Protein AF-A0AAE6WTK0-F1 (afdb_monomer)

Radius of gyration: 11.23 Å; Cα contacts (8 Å, |Δi|>4): 122; chains: 1; bounding box: 26×19×26 Å

Mean predicted aligned error: 6.33 Å

Solvent-accessible surface area (backbone atoms only — not comparable to full-atom values): 4256 Å² total; per-residue (Å²): 116,52,34,37,74,75,45,76,44,76,53,68,102,56,49,76,45,35,28,38,32,22,36,83,88,70,45,82,74,33,34,35,53,42,61,67,38,34,78,70,68,33,34,64,101,74,81,44,51,65,55,40,28,61,40,25,45,32,77,69,27,40,55,50,43,73,74,58,47,34,89,54,74,79,115

Secondary structure (DSSP, 8-state):
--EEEEEEEESSTT-EEEEEEEETTS-EEEEEEHHHHHHTTS--SSS--HHHHHHHTSHHHHHHHHHH-BS-TT-

Nearest PDB structures (foldseek):
  7a7a-assembly1_B  TM=4.459E-01  e=7.007E-01  Mycobacterium tuberculosis
  4ce4-assembly1_S  TM=3.548E-01  e=7.753E+00  Sus scrofa domesticus
  1j8b-assembly1_A-2  TM=2.454E-01  e=8.861E+00  Haemophilus influenzae Rd KW20

Structure (mmCIF, N/CA/C/O backbone):
data_AF-A0AAE6WTK0-F1
#
_entry.id   AF-A0AAE6WTK0-F1
#
loop_
_atom_site.group_PDB
_atom_site.id
_atom_site.type_symbol
_atom_site.label_atom_id
_atom_site.label_alt_id
_atom_site.label_comp_id
_atom_site.label_asym_id
_atom_site.label_entity_id
_atom_site.label_seq_id
_atom_site.pdbx_PDB_ins_code
_atom_site.Cartn_x
_atom_site.Cartn_y
_atom_site.Cartn_z
_atom_site.occupancy
_atom_site.B_iso_or_equiv
_atom_site.auth_seq_id
_atom_site.auth_comp_id
_atom_site.auth_asym_id
_atom_site.auth_atom_id
_atom_site.pdbx_PDB_model_num
ATOM 1 N N . MET A 1 1 ? -2.669 1.309 11.715 1.00 69.94 1 MET A N 1
ATOM 2 C CA . MET A 1 1 ? -1.833 2.411 11.186 1.00 69.94 1 MET A CA 1
ATOM 3 C C . MET A 1 1 ? -2.637 3.209 10.174 1.00 69.94 1 MET A C 1
ATOM 5 O O . MET A 1 1 ? -3.478 2.634 9.501 1.00 69.94 1 MET A O 1
ATOM 9 N N . ASN A 1 2 ? -2.405 4.517 10.048 1.00 80.31 2 ASN A N 1
ATOM 10 C CA . ASN A 1 2 ? -3.053 5.313 9.003 1.00 80.31 2 ASN A CA 1
ATOM 11 C C . ASN A 1 2 ? -2.076 5.456 7.827 1.00 80.31 2 ASN A C 1
ATOM 13 O O . ASN A 1 2 ? -1.081 6.174 7.944 1.00 80.31 2 ASN A O 1
ATOM 17 N N . LEU A 1 3 ? -2.305 4.674 6.770 1.00 84.75 3 LEU A N 1
ATOM 18 C CA . LEU A 1 3 ? -1.417 4.551 5.614 1.00 84.75 3 LEU A CA 1
ATOM 19 C C . LEU A 1 3 ? -1.834 5.510 4.500 1.00 84.75 3 LEU A C 1
ATOM 21 O O . LEU A 1 3 ? -3.022 5.695 4.249 1.00 84.75 3 LEU A O 1
ATOM 25 N N . LYS A 1 4 ? -0.848 6.068 3.800 1.00 86.06 4 LYS A N 1
ATOM 26 C CA . LYS A 1 4 ? -1.054 7.014 2.708 1.00 86.06 4 LYS A CA 1
ATOM 27 C C . LYS A 1 4 ? -0.060 6.792 1.573 1.00 86.06 4 LYS A C 1
ATOM 29 O O . LYS A 1 4 ? 1.1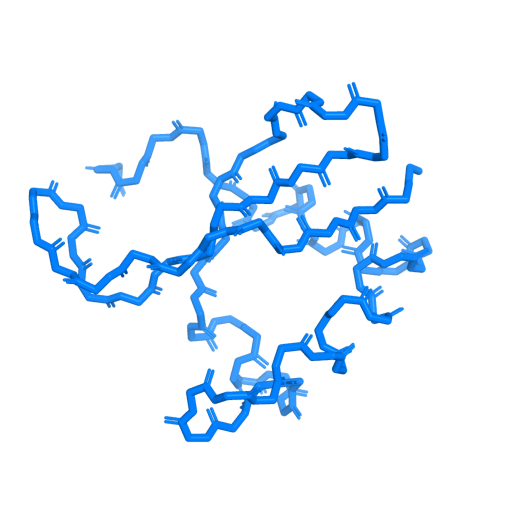27 6.557 1.801 1.00 86.06 4 LYS A O 1
ATOM 34 N N . ILE A 1 5 ? -0.534 6.925 0.344 1.00 85.31 5 ILE A N 1
ATOM 35 C CA . ILE A 1 5 ? 0.271 6.985 -0.870 1.00 85.31 5 ILE A CA 1
ATOM 36 C C . ILE A 1 5 ? 1.002 8.331 -0.900 1.00 85.31 5 ILE A C 1
ATOM 38 O O . ILE A 1 5 ? 0.387 9.397 -0.962 1.00 85.31 5 ILE A O 1
ATOM 42 N N . LYS A 1 6 ? 2.335 8.294 -0.865 1.00 82.62 6 LYS A N 1
ATOM 43 C CA . LYS A 1 6 ? 3.177 9.496 -0.907 1.00 82.62 6 LYS A CA 1
ATOM 44 C C . LYS A 1 6 ? 3.661 9.828 -2.310 1.00 82.62 6 LYS A C 1
ATOM 46 O O . LYS A 1 6 ? 3.690 10.997 -2.680 1.00 82.62 6 LYS A O 1
ATOM 51 N N . ALA A 1 7 ? 4.047 8.811 -3.073 1.00 76.62 7 ALA A N 1
ATOM 52 C CA . ALA A 1 7 ? 4.581 8.984 -4.414 1.00 76.62 7 ALA A CA 1
ATOM 53 C C . ALA A 1 7 ? 4.103 7.871 -5.344 1.00 76.62 7 ALA A C 1
ATOM 55 O O . ALA A 1 7 ? 3.892 6.729 -4.928 1.00 76.62 7 ALA A O 1
ATOM 56 N N . TRP A 1 8 ? 3.960 8.222 -6.619 1.00 73.62 8 TRP A N 1
ATOM 57 C CA . TRP A 1 8 ? 3.765 7.274 -7.702 1.00 73.62 8 TRP A CA 1
ATOM 58 C C . TRP A 1 8 ? 5.033 7.218 -8.540 1.00 73.62 8 TRP A C 1
ATOM 60 O O . TRP A 1 8 ? 5.478 8.241 -9.061 1.00 73.62 8 TRP A O 1
ATOM 70 N N . VAL A 1 9 ? 5.611 6.028 -8.673 1.00 66.75 9 VAL A N 1
ATOM 71 C CA . VAL A 1 9 ? 6.817 5.836 -9.478 1.00 66.75 9 VAL A CA 1
ATOM 72 C C . VAL A 1 9 ? 6.412 5.318 -10.858 1.00 66.75 9 VAL A C 1
ATOM 74 O O . VAL A 1 9 ? 5.889 4.207 -11.010 1.00 66.75 9 VAL A O 1
ATOM 77 N N . THR A 1 10 ? 6.634 6.158 -11.871 1.00 58.97 10 THR A N 1
ATOM 78 C CA . THR A 1 10 ? 6.468 5.848 -13.296 1.00 58.97 10 THR A CA 1
ATOM 79 C C . THR A 1 10 ? 7.814 5.609 -13.957 1.00 58.97 10 THR A C 1
ATOM 81 O O . THR A 1 10 ? 8.429 6.522 -14.492 1.00 58.97 10 THR A O 1
ATOM 84 N N . GLY A 1 11 ? 8.265 4.356 -13.968 1.00 48.88 11 GLY A N 1
ATOM 85 C CA . GLY A 1 11 ? 9.480 3.988 -14.693 1.00 48.88 11 GLY A CA 1
ATOM 86 C C . GLY A 1 11 ? 10.785 4.354 -13.975 1.00 48.88 11 GLY A C 1
ATOM 87 O O . GLY A 1 11 ? 10.809 5.060 -12.969 1.00 48.88 11 GLY A O 1
ATOM 88 N N . GLY A 1 12 ? 11.875 3.771 -14.480 1.00 50.50 12 GLY A N 1
ATOM 89 C CA . GLY A 1 12 ? 13.154 3.590 -13.782 1.00 50.50 12 GLY A CA 1
ATOM 90 C C . GLY A 1 12 ? 13.444 2.095 -13.549 1.00 50.50 12 GLY A C 1
ATOM 91 O O . GLY A 1 12 ? 12.648 1.258 -13.984 1.00 50.50 12 GLY A O 1
ATOM 92 N N . PRO A 1 13 ? 14.530 1.716 -12.843 1.00 49.50 13 PRO A N 1
ATOM 93 C CA . PRO A 1 13 ? 14.921 0.316 -12.571 1.00 49.50 13 PRO A CA 1
ATOM 94 C C . PRO A 1 13 ? 13.957 -0.449 -11.630 1.00 49.50 13 PRO A C 1
ATOM 96 O O . PRO A 1 13 ? 14.365 -1.381 -10.938 1.00 49.50 13 PRO A O 1
ATOM 99 N N . TYR A 1 14 ? 12.698 -0.012 -11.567 1.00 53.19 14 TYR A N 1
ATOM 100 C CA . TYR A 1 14 ? 11.651 -0.391 -10.621 1.00 53.19 14 TYR A CA 1
ATOM 101 C C . TYR A 1 14 ? 10.326 -0.763 -11.323 1.00 53.19 14 TYR A C 1
ATOM 103 O O . TYR A 1 14 ? 9.372 -1.158 -10.663 1.00 53.19 14 TYR A O 1
ATOM 111 N N . GLY A 1 15 ? 10.252 -0.647 -12.656 1.00 52.38 15 GLY A N 1
ATOM 112 C CA . GLY A 1 15 ? 9.046 -0.950 -13.435 1.00 52.38 15 GLY A CA 1
ATOM 113 C C . GLY A 1 15 ? 7.973 0.147 -13.388 1.00 52.38 15 GLY A C 1
ATOM 114 O O . GLY A 1 15 ? 8.000 1.073 -12.577 1.00 52.38 15 GLY A O 1
ATOM 115 N N . SER A 1 16 ? 7.024 0.085 -14.320 1.00 60.66 16 SER A N 1
ATOM 116 C CA . SER A 1 16 ? 5.918 1.042 -14.405 1.00 60.66 16 SER A CA 1
ATOM 117 C C . SER A 1 16 ? 4.801 0.666 -13.423 1.00 60.66 16 SER A C 1
ATOM 119 O O . SER A 1 16 ? 4.143 -0.354 -13.607 1.00 60.66 16 SER A O 1
ATOM 121 N N . GLY A 1 17 ? 4.520 1.519 -12.430 1.00 75.19 17 GLY A N 1
ATOM 122 C CA . GLY A 1 17 ? 3.270 1.454 -11.663 1.00 75.19 17 GLY A CA 1
ATOM 123 C C . GLY A 1 17 ? 3.369 0.861 -10.256 1.00 75.19 17 GLY A C 1
ATOM 124 O O . GLY A 1 17 ? 2.674 -0.105 -9.943 1.00 75.19 17 GLY A O 1
ATOM 125 N N . ILE A 1 18 ? 4.130 1.508 -9.373 1.00 83.19 18 ILE A N 1
ATOM 126 C CA . ILE A 1 18 ? 4.180 1.212 -7.928 1.00 83.19 18 ILE A CA 1
ATOM 127 C C . ILE A 1 18 ? 3.913 2.487 -7.122 1.00 83.19 18 ILE A C 1
ATOM 129 O O . ILE A 1 18 ? 4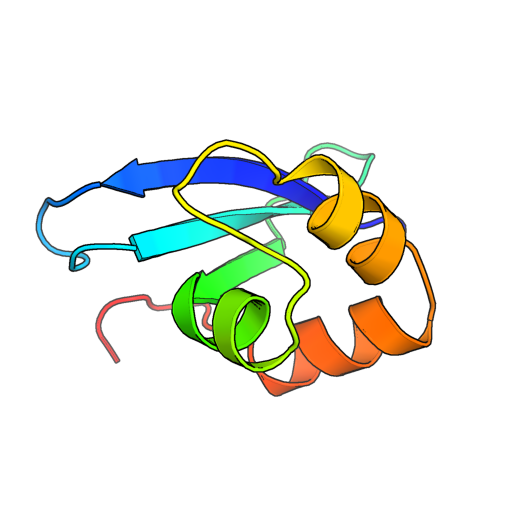.342 3.576 -7.511 1.00 83.19 18 ILE A O 1
ATOM 133 N N . TYR A 1 19 ? 3.198 2.349 -6.006 1.00 86.19 19 TYR A N 1
ATOM 134 C CA . TYR A 1 19 ? 2.999 3.412 -5.025 1.00 86.19 19 TYR A CA 1
ATOM 135 C C . TYR A 1 19 ? 3.945 3.240 -3.847 1.00 86.19 19 TYR A C 1
ATOM 137 O O . TYR A 1 19 ? 4.076 2.146 -3.302 1.00 86.19 19 TYR A O 1
ATOM 145 N N . GLU A 1 20 ? 4.558 4.339 -3.431 1.00 87.62 20 GLU A N 1
ATOM 146 C CA . GLU A 1 20 ? 5.303 4.426 -2.184 1.00 87.62 20 GLU A CA 1
ATOM 147 C C . GLU A 1 20 ? 4.334 4.749 -1.045 1.00 87.62 20 GLU A C 1
ATOM 149 O O . GLU A 1 20 ? 3.684 5.800 -1.056 1.00 87.62 20 GLU A O 1
ATOM 154 N N . ILE A 1 21 ? 4.214 3.840 -0.077 1.00 88.12 21 ILE A N 1
ATOM 155 C CA . ILE A 1 21 ? 3.271 3.959 1.036 1.00 88.12 21 ILE A CA 1
ATOM 156 C C . ILE A 1 21 ? 4.014 4.395 2.294 1.00 88.12 21 ILE A C 1
ATOM 158 O O . ILE A 1 21 ? 5.057 3.841 2.651 1.00 88.12 21 ILE A O 1
ATOM 162 N N . HIS A 1 22 ? 3.460 5.395 2.969 1.00 89.38 22 HIS A N 1
ATOM 163 C CA . HIS A 1 22 ? 3.964 5.945 4.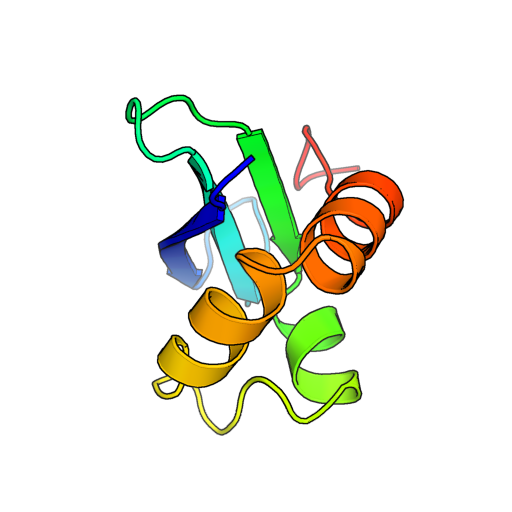222 1.00 89.38 22 HIS A CA 1
ATOM 164 C C . HIS A 1 22 ? 2.883 5.880 5.289 1.00 89.38 22 HIS A C 1
ATOM 166 O O . HIS A 1 22 ? 1.693 5.865 4.978 1.00 89.38 22 HIS A O 1
ATOM 172 N N . ASP A 1 23 ? 3.288 5.871 6.550 1.00 87.00 23 ASP A N 1
ATOM 173 C CA . ASP A 1 23 ? 2.373 6.144 7.653 1.00 87.00 23 ASP A CA 1
ATOM 174 C C . ASP A 1 23 ? 2.315 7.655 7.965 1.00 87.00 23 ASP A C 1
ATOM 176 O O . ASP A 1 23 ? 3.141 8.446 7.496 1.00 87.00 23 ASP A O 1
ATOM 180 N N . ASN A 1 24 ? 1.330 8.074 8.765 1.00 77.81 24 ASN A N 1
ATOM 181 C CA . ASN A 1 24 ? 1.136 9.480 9.144 1.00 77.81 24 ASN A CA 1
ATOM 182 C C . ASN A 1 24 ? 2.345 10.138 9.842 1.00 77.81 24 ASN A C 1
ATOM 184 O O . ASN A 1 24 ? 2.483 11.359 9.770 1.00 77.81 24 ASN A O 1
ATOM 188 N N . SER A 1 25 ? 3.248 9.372 10.455 1.00 78.06 25 SER A N 1
ATOM 189 C CA . SER A 1 25 ? 4.510 9.863 11.024 1.00 78.06 25 SER A CA 1
ATOM 190 C C . SER A 1 25 ? 5.623 10.039 9.978 1.00 78.06 25 SER A C 1
ATOM 192 O O . SER A 1 25 ? 6.771 10.281 10.341 1.00 78.06 25 SER A O 1
ATOM 194 N N . LYS A 1 26 ? 5.291 9.981 8.678 1.00 70.31 26 LYS A N 1
ATOM 195 C CA . LYS A 1 26 ? 6.207 10.071 7.522 1.00 70.31 26 LYS A CA 1
ATOM 196 C C . LYS A 1 26 ? 7.204 8.910 7.411 1.00 70.31 26 LYS A C 1
ATOM 198 O O . LYS A 1 26 ? 8.184 9.037 6.674 1.00 70.31 26 LYS A O 1
ATOM 203 N N . GLY A 1 27 ? 6.971 7.802 8.112 1.00 84.06 27 GLY A N 1
ATOM 204 C CA . GLY A 1 27 ? 7.775 6.595 7.974 1.00 84.06 27 GLY A CA 1
ATOM 205 C C . GLY A 1 27 ? 7.433 5.865 6.679 1.00 84.06 27 GLY A C 1
ATOM 206 O O . GLY A 1 27 ? 6.264 5.628 6.377 1.00 84.06 27 GLY A O 1
ATOM 207 N N . PHE A 1 28 ? 8.455 5.499 5.906 1.00 87.25 28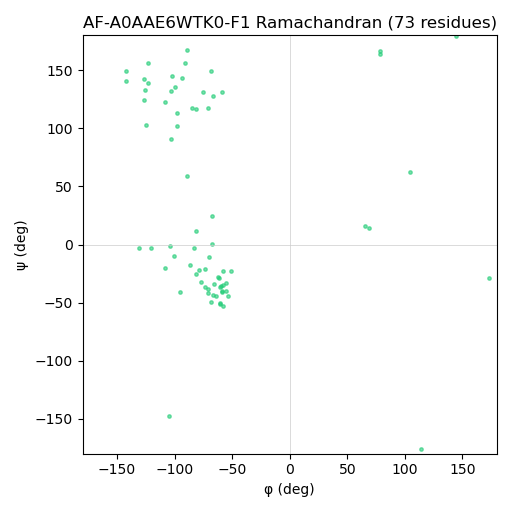 PHE A N 1
ATOM 208 C CA . PHE A 1 28 ? 8.286 4.616 4.755 1.00 87.25 28 PHE A CA 1
ATOM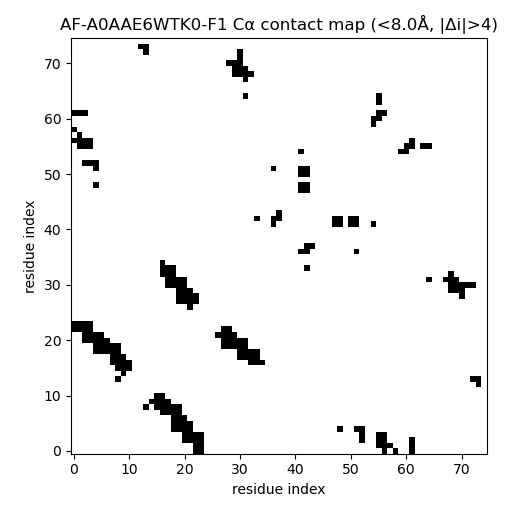 209 C C . PHE A 1 28 ? 7.867 3.222 5.235 1.00 87.25 28 PHE A C 1
ATOM 211 O O . PHE A 1 28 ? 8.531 2.629 6.083 1.00 87.25 28 PHE A O 1
ATOM 218 N N . GLN A 1 29 ? 6.779 2.693 4.677 1.00 88.56 29 GLN A N 1
ATOM 219 C CA . GLN A 1 29 ? 6.211 1.403 5.080 1.00 88.56 29 GLN A CA 1
ATOM 220 C C . GLN A 1 29 ? 6.417 0.301 4.032 1.00 88.56 29 GLN A C 1
ATOM 222 O O . GLN A 1 29 ? 6.325 -0.890 4.354 1.00 88.56 29 GLN A O 1
ATOM 227 N N . GLY A 1 30 ? 6.672 0.679 2.777 1.00 87.75 30 GLY A N 1
ATOM 228 C CA . GLY A 1 30 ? 6.860 -0.244 1.660 1.00 87.75 30 GLY A CA 1
ATOM 229 C C . GLY A 1 30 ? 6.299 0.286 0.344 1.00 87.75 30 GLY A C 1
ATOM 230 O O . GLY A 1 30 ? 5.691 1.357 0.279 1.00 87.75 30 GLY A O 1
ATOM 231 N N . TYR A 1 31 ? 6.464 -0.512 -0.705 1.00 87.56 31 TYR A N 1
ATOM 232 C CA . TYR A 1 31 ? 5.857 -0.275 -2.008 1.00 87.56 31 TYR A CA 1
ATOM 233 C C . TYR A 1 31 ? 4.640 -1.175 -2.206 1.00 87.56 31 TYR A C 1
ATOM 235 O O . TYR A 1 31 ? 4.632 -2.330 -1.776 1.00 87.56 31 TYR A O 1
ATOM 243 N N . LEU A 1 32 ? 3.624 -0.660 -2.895 1.00 87.25 32 LEU A N 1
ATOM 244 C CA . LEU A 1 32 ? 2.441 -1.418 -3.287 1.00 87.25 32 LEU A CA 1
ATOM 245 C C . LEU A 1 32 ? 2.210 -1.285 -4.799 1.00 87.25 32 LEU A C 1
ATOM 247 O O . LEU A 1 32 ? 2.080 -0.160 -5.291 1.00 87.25 32 LEU A O 1
ATOM 251 N N . PRO A 1 33 ? 2.133 -2.393 -5.560 1.00 85.12 33 PRO A N 1
ATOM 252 C CA . PRO A 1 33 ? 1.858 -2.325 -6.989 1.00 85.12 33 PRO A CA 1
ATOM 253 C C . PRO A 1 33 ? 0.518 -1.646 -7.277 1.00 85.12 33 PRO A C 1
ATOM 255 O O . PRO A 1 33 ? -0.520 -2.020 -6.730 1.00 85.12 33 PRO A O 1
ATOM 258 N N . VAL A 1 34 ? 0.518 -0.680 -8.195 1.00 82.81 34 VAL A N 1
ATOM 259 C CA . VAL A 1 34 ? -0.686 0.064 -8.601 1.00 82.81 34 VAL A CA 1
ATOM 260 C C . VAL A 1 34 ? -1.734 -0.891 -9.175 1.00 82.81 34 VAL A C 1
ATOM 262 O O . VAL A 1 34 ? -2.927 -0.705 -8.941 1.00 82.81 34 VAL A O 1
ATOM 265 N N . GLN A 1 35 ? -1.302 -1.938 -9.888 1.00 81.56 35 GLN A N 1
ATOM 266 C CA . GLN A 1 35 ? -2.199 -2.933 -10.478 1.00 81.56 35 GLN A CA 1
ATOM 267 C C . GLN A 1 35 ? -3.071 -3.623 -9.420 1.00 81.56 35 GLN A C 1
ATOM 269 O O . GLN A 1 35 ? -4.271 -3.746 -9.620 1.00 81.56 35 GLN A O 1
ATOM 274 N N . LYS A 1 36 ? -2.520 -3.943 -8.242 1.00 85.56 36 LYS A N 1
ATOM 275 C CA . LYS A 1 36 ? -3.268 -4.562 -7.133 1.00 85.56 36 LYS A CA 1
ATOM 276 C C . LYS A 1 36 ? -4.424 -3.681 -6.645 1.00 85.56 36 LYS A C 1
ATOM 278 O O . LYS A 1 36 ? -5.500 -4.175 -6.315 1.00 85.56 36 LYS A O 1
ATOM 283 N N . LEU A 1 37 ? -4.225 -2.361 -6.638 1.00 85.50 37 LEU A N 1
ATOM 284 C CA . LEU A 1 37 ? -5.273 -1.394 -6.299 1.00 85.50 37 LEU A CA 1
ATOM 285 C C . LEU A 1 37 ? -6.264 -1.183 -7.456 1.00 85.50 37 LEU A C 1
ATOM 287 O O . LEU A 1 37 ? -7.453 -0.972 -7.207 1.00 85.50 37 LEU A O 1
ATOM 291 N N . LYS A 1 38 ? -5.808 -1.277 -8.712 1.00 84.06 38 LYS A N 1
ATOM 292 C CA . LYS A 1 38 ? -6.672 -1.248 -9.906 1.00 84.06 38 LYS A CA 1
ATOM 293 C C . LYS A 1 38 ? -7.586 -2.470 -9.989 1.00 84.06 38 LYS A C 1
ATOM 295 O O . LYS A 1 38 ? -8.774 -2.293 -10.235 1.00 84.06 38 LYS A O 1
ATOM 300 N N . ASP A 1 39 ? -7.074 -3.668 -9.712 1.00 85.06 39 ASP A N 1
ATOM 301 C CA . ASP A 1 39 ? -7.846 -4.921 -9.710 1.00 85.06 39 ASP A CA 1
ATOM 302 C C . ASP A 1 39 ? -8.975 -4.884 -8.667 1.00 85.06 39 ASP A C 1
ATOM 304 O O . ASP A 1 39 ? -10.036 -5.471 -8.857 1.00 85.06 39 ASP A O 1
ATOM 308 N N . LYS A 1 40 ? -8.782 -4.125 -7.581 1.00 84.06 40 LYS A N 1
ATOM 309 C CA . LYS A 1 40 ? -9.816 -3.842 -6.574 1.00 84.06 40 LYS A CA 1
ATOM 310 C C . LYS A 1 40 ? -10.770 -2.699 -6.935 1.00 84.06 40 LYS A C 1
ATOM 312 O O . LYS A 1 40 ? -11.664 -2.387 -6.152 1.00 84.06 40 LYS A O 1
ATOM 317 N N . GLY A 1 41 ? -10.569 -2.026 -8.065 1.00 84.75 41 GLY A N 1
ATOM 318 C CA . GLY A 1 41 ? -11.339 -0.844 -8.459 1.00 84.75 41 GLY A CA 1
ATOM 319 C C . GLY A 1 41 ? -11.077 0.397 -7.594 1.00 84.75 41 GLY A C 1
ATOM 320 O O . GLY A 1 41 ? -11.843 1.360 -7.659 1.00 84.75 41 GLY A O 1
ATOM 321 N N . LEU A 1 42 ? -10.008 0.393 -6.789 1.00 84.31 42 LEU A N 1
ATOM 322 C CA . LEU A 1 42 ? -9.638 1.501 -5.901 1.00 84.31 42 LEU A CA 1
ATOM 323 C C . LEU A 1 42 ? -8.884 2.605 -6.643 1.00 84.31 42 LEU A C 1
ATOM 325 O O . LEU A 1 42 ? -8.937 3.760 -6.237 1.00 84.31 42 LEU A O 1
ATOM 329 N N . VAL A 1 43 ? -8.216 2.256 -7.744 1.00 79.50 43 VAL A N 1
ATOM 330 C CA . VAL A 1 43 ? -7.466 3.186 -8.593 1.00 79.50 43 VAL A CA 1
ATOM 331 C C . VAL A 1 43 ? -7.958 3.066 -10.031 1.00 79.50 43 VAL A C 1
ATOM 333 O O . VAL A 1 43 ? -8.113 1.969 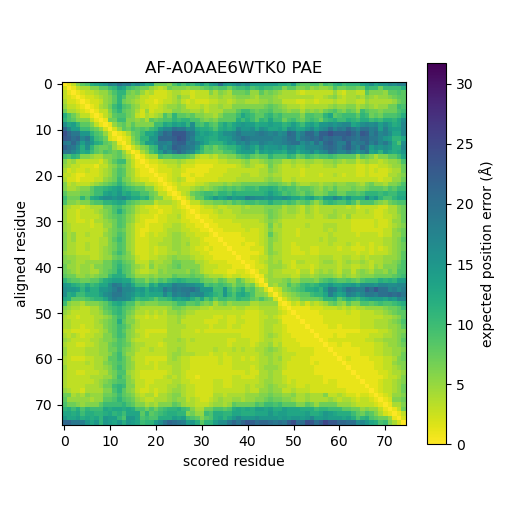-10.563 1.00 79.50 43 VAL A O 1
ATOM 336 N N . AR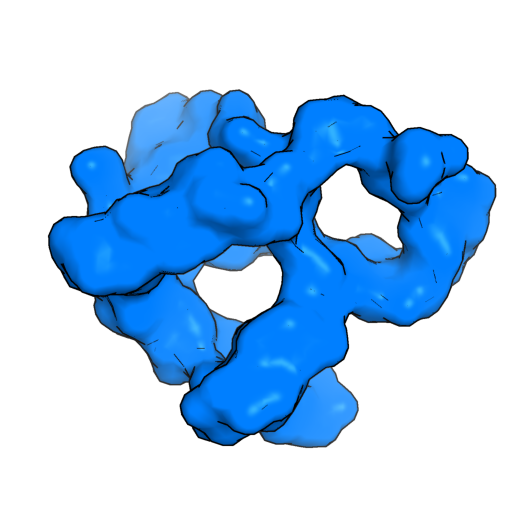G A 1 44 ? -8.214 4.212 -10.673 1.00 71.50 44 ARG A N 1
ATOM 337 C CA . ARG A 1 44 ? -8.528 4.314 -12.110 1.00 71.50 44 ARG A CA 1
ATOM 338 C C . ARG A 1 44 ? -7.319 4.867 -12.878 1.00 71.50 44 ARG A C 1
ATOM 340 O O . ARG A 1 44 ? -6.187 4.548 -12.540 1.00 71.50 44 ARG A O 1
ATOM 347 N N . ARG A 1 45 ? -7.535 5.630 -13.951 1.00 64.00 45 ARG A N 1
ATOM 348 C CA . ARG A 1 45 ? -6.562 5.916 -15.013 1.00 64.00 45 ARG A CA 1
ATOM 349 C C . ARG A 1 45 ? -5.182 6.423 -14.598 1.00 64.00 45 ARG A C 1
ATOM 351 O O . ARG A 1 45 ? -4.330 6.204 -15.432 1.00 64.00 45 ARG A O 1
ATOM 358 N N . ILE A 1 46 ? -4.984 7.023 -13.413 1.00 55.59 46 ILE A N 1
ATOM 359 C CA . ILE A 1 46 ? -3.706 7.245 -12.682 1.00 55.59 46 ILE A CA 1
ATOM 360 C C . ILE A 1 46 ? -3.951 8.127 -11.435 1.00 55.59 46 ILE A C 1
ATOM 362 O O . ILE A 1 46 ? -3.295 7.953 -10.414 1.00 55.59 46 ILE A O 1
ATOM 366 N N . ASP A 1 47 ? -4.958 9.005 -11.492 1.00 57.91 47 ASP A N 1
ATOM 367 C CA . ASP A 1 47 ? -5.056 10.165 -10.587 1.00 57.91 47 ASP A CA 1
ATOM 368 C C . ASP A 1 47 ? -6.020 10.006 -9.392 1.00 57.91 47 ASP A C 1
ATOM 370 O O . ASP A 1 47 ? -6.039 10.802 -8.462 1.00 57.91 47 ASP A O 1
ATOM 374 N N . HIS A 1 48 ? -6.827 8.942 -9.360 1.00 65.69 48 HIS A N 1
ATOM 375 C CA . HIS A 1 48 ? -7.761 8.696 -8.252 1.00 65.69 48 HIS A CA 1
ATOM 376 C C . HIS A 1 48 ? -7.108 7.874 -7.129 1.00 65.69 48 HIS A C 1
ATOM 378 O O . HIS A 1 48 ? -7.578 6.789 -6.793 1.00 65.69 48 HIS A O 1
ATOM 384 N N . THR A 1 49 ? -6.021 8.380 -6.542 1.00 76.56 49 THR A N 1
ATOM 385 C CA . THR A 1 49 ? -5.378 7.761 -5.366 1.00 76.56 49 THR A CA 1
ATOM 386 C C . THR A 1 49 ? -6.182 7.957 -4.085 1.00 76.56 49 THR A C 1
ATOM 388 O O . THR A 1 49 ? -6.060 7.145 -3.178 1.00 76.56 49 THR A O 1
ATOM 391 N N . LYS A 1 50 ? -7.077 8.954 -4.024 1.00 81.75 50 LYS A N 1
ATOM 392 C CA . LYS A 1 50 ? -7.888 9.252 -2.829 1.00 81.75 50 LYS A CA 1
ATOM 393 C C . LYS A 1 50 ? -8.675 8.043 -2.309 1.00 81.75 50 LYS A C 1
ATOM 395 O O . LYS A 1 50 ? -8.639 7.765 -1.120 1.00 81.75 50 LYS A O 1
ATOM 400 N N . LYS A 1 51 ? -9.313 7.274 -3.199 1.00 83.50 51 LYS A N 1
ATOM 401 C CA . LYS A 1 51 ? -10.038 6.048 -2.816 1.00 83.50 51 LYS A CA 1
ATOM 402 C C . LYS A 1 51 ? -9.113 4.959 -2.278 1.00 83.50 51 LYS A C 1
ATOM 404 O O . LYS A 1 51 ? -9.510 4.179 -1.416 1.00 83.50 51 LYS A O 1
ATOM 409 N N . ALA A 1 52 ? -7.900 4.880 -2.816 1.00 86.25 52 ALA A N 1
ATOM 410 C CA . ALA A 1 52 ? -6.895 3.956 -2.327 1.00 86.25 52 ALA A CA 1
ATOM 411 C C . ALA A 1 52 ? -6.358 4.392 -0.962 1.00 86.25 52 ALA A C 1
ATOM 413 O O . ALA A 1 52 ? -6.258 3.540 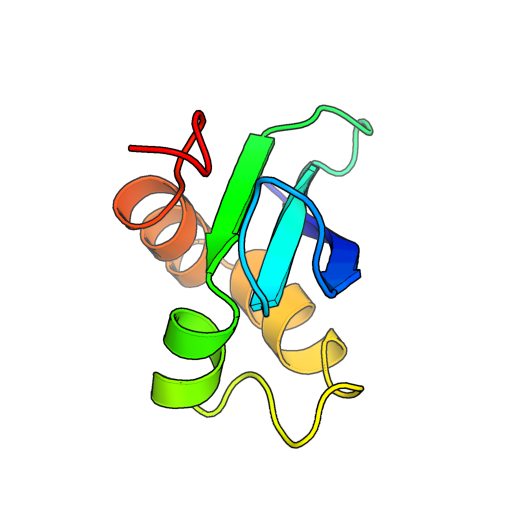-0.091 1.00 86.25 52 ALA A O 1
ATOM 414 N N . ASP A 1 53 ? -6.107 5.685 -0.746 1.00 86.81 53 ASP A N 1
ATOM 415 C CA . ASP A 1 53 ? -5.755 6.238 0.567 1.00 86.81 53 ASP A CA 1
ATOM 416 C C . ASP A 1 53 ? -6.851 5.946 1.595 1.00 86.81 53 ASP A C 1
ATOM 418 O O . ASP A 1 53 ? -6.583 5.315 2.610 1.00 86.81 53 ASP A O 1
ATOM 422 N N . GLU A 1 54 ? -8.105 6.296 1.292 1.00 87.62 54 GLU A N 1
ATOM 423 C CA . GLU A 1 54 ? -9.251 6.032 2.171 1.00 87.62 54 GLU A CA 1
ATOM 424 C C . GLU A 1 54 ? -9.369 4.545 2.526 1.00 87.62 54 GLU A C 1
ATOM 426 O O . GLU A 1 54 ? -9.646 4.199 3.673 1.00 87.62 54 GLU A O 1
ATOM 431 N N . TYR A 1 55 ? -9.121 3.653 1.562 1.00 88.75 55 TYR A N 1
ATOM 432 C CA . TYR A 1 55 ? -9.103 2.217 1.811 1.00 88.75 55 TYR A CA 1
ATOM 433 C C . TYR A 1 55 ? -7.923 1.793 2.690 1.00 88.75 55 TYR A C 1
ATOM 435 O O . TYR A 1 55 ? -8.134 1.067 3.663 1.00 88.75 55 TYR A O 1
ATOM 443 N N . LEU A 1 56 ? -6.703 2.231 2.368 1.00 88.12 56 LEU A N 1
ATOM 444 C CA . LEU A 1 56 ? -5.464 1.911 3.087 1.00 88.12 56 LEU A CA 1
ATOM 445 C C . LEU A 1 56 ? -5.480 2.417 4.536 1.00 88.12 56 LEU A C 1
ATOM 447 O O . LEU A 1 56 ? -4.881 1.783 5.401 1.00 88.12 56 LEU A O 1
ATOM 451 N N . SER A 1 57 ? -6.226 3.485 4.820 1.00 87.19 57 SER A N 1
ATOM 452 C CA . SER A 1 57 ? -6.495 3.991 6.169 1.00 87.19 57 SER A CA 1
ATOM 453 C C . SER A 1 57 ? -7.423 3.101 7.011 1.00 87.19 57 SER A C 1
ATOM 455 O O . SER A 1 57 ? -7.568 3.341 8.209 1.00 87.19 57 SER A O 1
ATOM 457 N N . THR A 1 58 ? -8.075 2.088 6.429 1.00 89.94 58 THR A N 1
ATOM 458 C CA . THR A 1 58 ? -8.927 1.140 7.174 1.00 89.94 58 THR A CA 1
ATOM 459 C C . THR A 1 58 ? -8.136 -0.082 7.653 1.00 89.94 58 THR A C 1
ATOM 461 O O . THR A 1 58 ? -7.188 -0.486 6.980 1.00 89.94 58 THR A O 1
ATOM 464 N N . PRO A 1 59 ? -8.581 -0.792 8.713 1.00 89.94 59 PRO A N 1
ATOM 465 C CA . PRO A 1 59 ? -7.949 -2.051 9.132 1.00 89.94 59 PRO A CA 1
ATOM 466 C C . PRO A 1 59 ? -7.874 -3.100 8.010 1.00 89.94 59 PRO A C 1
ATOM 468 O O . PRO A 1 59 ? -6.921 -3.871 7.918 1.00 89.94 59 PRO A O 1
ATOM 471 N N . LYS A 1 60 ? -8.870 -3.113 7.112 1.00 89.31 60 LYS A N 1
ATOM 472 C CA . LYS A 1 60 ? -8.901 -4.009 5.946 1.00 89.31 60 LYS A CA 1
ATOM 473 C C . LYS A 1 60 ? -7.861 -3.625 4.895 1.00 89.31 60 LYS A C 1
ATOM 475 O O . LYS A 1 60 ? -7.293 -4.513 4.263 1.00 89.31 60 LYS A O 1
ATOM 480 N N . GLY A 1 61 ? -7.648 -2.332 4.669 1.00 89.50 61 GLY A N 1
ATOM 481 C CA . GLY A 1 61 ? -6.627 -1.846 3.745 1.00 89.50 61 GLY A CA 1
ATOM 482 C C . GLY A 1 61 ? -5.221 -2.002 4.297 1.00 89.50 61 GLY A C 1
ATOM 483 O O . GLY A 1 61 ? -4.335 -2.402 3.552 1.00 89.50 61 GLY A O 1
ATOM 484 N N . GLU A 1 62 ? -5.038 -1.806 5.600 1.00 89.62 62 GLU A N 1
ATOM 485 C CA . GLU A 1 62 ? -3.780 -2.075 6.295 1.00 89.62 62 GLU A CA 1
ATOM 486 C C . GLU A 1 62 ? -3.384 -3.549 6.183 1.00 89.62 62 GLU A C 1
ATOM 488 O O . GLU A 1 62 ? -2.288 -3.852 5.719 1.00 89.62 62 GLU A O 1
ATOM 493 N N . ALA A 1 63 ? -4.292 -4.477 6.500 1.00 91.44 63 ALA A N 1
ATOM 494 C CA . ALA A 1 63 ? -4.038 -5.907 6.331 1.00 91.44 63 ALA A CA 1
ATOM 495 C C . ALA A 1 63 ? -3.725 -6.267 4.869 1.00 91.44 63 ALA A C 1
ATOM 497 O O . ALA A 1 63 ? -2.817 -7.050 4.588 1.00 91.44 63 ALA A O 1
ATOM 498 N N . TYR A 1 64 ? -4.446 -5.660 3.921 1.00 90.69 64 TYR A N 1
ATOM 499 C CA . TYR A 1 64 ? -4.204 -5.868 2.498 1.00 90.69 64 TYR A CA 1
ATOM 500 C C . TYR A 1 64 ? -2.825 -5.367 2.062 1.00 90.69 64 TYR A C 1
ATOM 502 O O . TYR A 1 64 ? -2.124 -6.069 1.330 1.00 90.69 64 TYR A O 1
ATOM 510 N N . PHE A 1 65 ? -2.43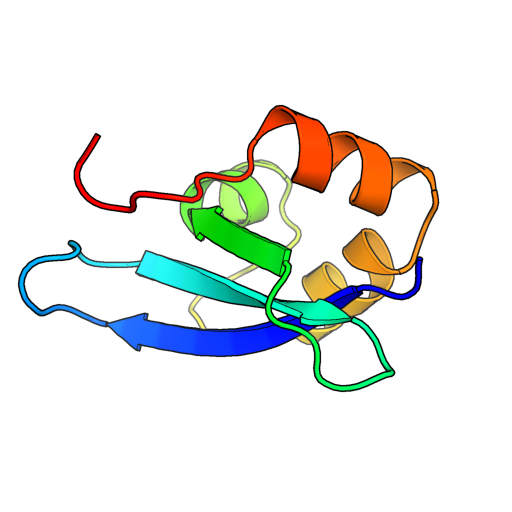1 -4.179 2.519 1.00 90.00 65 PHE A N 1
ATOM 511 C CA . PHE A 1 65 ? -1.107 -3.626 2.286 1.00 90.00 65 PHE A CA 1
ATOM 512 C C . PHE A 1 65 ? -0.038 -4.530 2.885 1.00 90.00 65 PHE A C 1
ATOM 514 O O . PHE A 1 65 ? 0.861 -4.932 2.165 1.00 90.00 65 PHE A O 1
ATOM 521 N N . LEU A 1 66 ? -0.152 -4.936 4.148 1.00 88.19 66 LEU A N 1
ATOM 522 C CA . LEU A 1 66 ? 0.832 -5.812 4.787 1.00 88.19 66 LEU A CA 1
ATOM 523 C C . LEU A 1 66 ? 1.010 -7.150 4.054 1.00 88.19 66 LEU A C 1
ATOM 525 O O . LEU A 1 66 ? 2.131 -7.644 3.981 1.00 88.19 66 LEU A O 1
ATOM 529 N N . ALA A 1 67 ? -0.059 -7.695 3.469 1.00 89.75 67 ALA A N 1
ATOM 530 C CA . ALA A 1 67 ? -0.018 -8.942 2.705 1.00 89.75 67 ALA A CA 1
ATOM 531 C C . ALA A 1 67 ? 0.528 -8.797 1.271 1.00 89.75 67 ALA A C 1
ATOM 533 O O . ALA A 1 67 ? 0.943 -9.788 0.679 1.00 89.75 67 ALA A O 1
ATOM 534 N N . ASN A 1 68 ? 0.488 -7.595 0.683 1.00 88.00 68 ASN A N 1
ATOM 535 C CA . ASN A 1 68 ? 0.859 -7.359 -0.724 1.00 88.00 68 ASN A CA 1
ATOM 536 C C . ASN A 1 68 ? 2.009 -6.358 -0.895 1.00 88.00 68 ASN A C 1
ATOM 538 O O . ASN A 1 68 ? 2.415 -6.084 -2.027 1.00 88.00 68 ASN A O 1
ATOM 542 N N . LYS A 1 69 ? 2.505 -5.774 0.199 1.00 87.31 69 LYS A N 1
ATOM 543 C CA . LYS A 1 69 ? 3.623 -4.842 0.169 1.00 87.31 69 LYS A CA 1
ATOM 544 C C . LYS A 1 69 ? 4.889 -5.578 -0.214 1.00 87.31 69 LYS A C 1
ATOM 546 O O . LYS A 1 69 ? 5.103 -6.730 0.157 1.00 87.31 69 LYS A O 1
ATOM 551 N N . THR A 1 70 ? 5.770 -4.854 -0.875 1.00 82.62 70 THR A N 1
ATOM 552 C CA . THR A 1 70 ? 7.150 -5.271 -1.061 1.00 82.62 70 THR A CA 1
ATOM 553 C C . THR A 1 70 ? 8.089 -4.205 -0.515 1.00 82.62 70 THR A C 1
ATOM 555 O O . THR A 1 70 ? 7.855 -3.005 -0.660 1.00 82.62 70 THR A O 1
ATOM 558 N N . LEU A 1 71 ? 9.151 -4.650 0.154 1.00 80.38 71 LEU A N 1
ATOM 559 C CA . LEU A 1 71 ? 10.265 -3.788 0.557 1.00 80.38 71 LEU A CA 1
ATOM 560 C C . LEU A 1 71 ? 11.307 -3.671 -0.559 1.00 80.38 71 LEU A C 1
ATOM 562 O O . LEU A 1 71 ? 12.110 -2.743 -0.555 1.00 80.38 71 LEU A O 1
ATOM 566 N N . ASN A 1 72 ? 11.266 -4.590 -1.527 1.00 70.62 72 ASN A N 1
ATOM 567 C CA . ASN A 1 72 ? 12.143 -4.605 -2.679 1.00 70.62 72 ASN A CA 1
ATOM 568 C C . ASN A 1 72 ? 11.302 -4.628 -3.967 1.00 70.62 72 ASN A C 1
ATOM 570 O O . ASN A 1 72 ? 10.792 -5.682 -4.348 1.00 70.62 72 ASN A O 1
ATOM 574 N N . PRO A 1 73 ? 11.160 -3.498 -4.675 1.00 62.41 73 PRO A N 1
ATOM 575 C CA . PRO A 1 73 ? 10.403 -3.444 -5.925 1.00 62.41 73 PRO A CA 1
ATOM 576 C C . PRO A 1 73 ? 11.054 -4.233 -7.080 1.00 62.41 73 PRO A C 1
ATOM 578 O O . PRO A 1 73 ? 10.509 -4.239 -8.177 1.00 62.41 73 PRO A O 1
ATOM 581 N N . ARG A 1 74 ? 12.210 -4.881 -6.852 1.00 55.25 74 ARG A N 1
ATOM 582 C CA . ARG A 1 74 ? 12.967 -5.689 -7.826 1.00 55.25 74 ARG A CA 1
ATOM 583 C C . ARG A 1 74 ? 12.836 -7.210 -7.643 1.00 55.25 74 ARG A C 1
ATOM 585 O O . ARG A 1 74 ? 13.511 -7.936 -8.367 1.00 55.25 74 ARG A O 1
ATOM 592 N N . GLY A 1 75 ? 12.094 -7.661 -6.629 1.00 52.38 75 GLY A N 1
ATOM 593 C CA . GLY A 1 75 ? 11.944 -9.081 -6.280 1.00 52.38 75 GLY A CA 1
ATOM 594 C C . GLY A 1 75 ? 10.952 -9.818 -7.162 1.00 52.38 75 GLY A C 1
ATOM 595 O O . GLY A 1 75 ? 9.894 -9.217 -7.457 1.00 52.38 75 GLY A O 1
#

Sequence (75 aa):
MNLKIKAWVTGGPYGSGIYEIHDNSKGFQGYLPVQKLKDKGLVRRIDHTKKADEYLSTPKGEAYFLANKTLNPRG

pLDDT: mean 78.75, std 12.2, range [48.88, 91.44]

Foldseek 3Di:
DQKAFDDFDADDPLHGAKTFIAHPVRHTDAIAGRVVCVVVVQDPPHPNCVSLSVQCRDPNVVVVCVVGGDNDSND